Protein AF-A0AAN8FMN9-F1 (afdb_monomer)

InterPro domains:
  IPR004240 Nonaspanin (TM9SF) [PF02990] (1-86)
  IPR004240 Nonaspanin (TM9SF) [PTHR10766] (1-129)

Radius of gyration: 18.7 Å; Cα contacts (8 Å, |Δi|>4): 84; chains: 1; bounding box: 43×33×57 Å

pLDDT: mean 74.76, std 10.35, range [39.53, 88.81]

Solvent-accessible surface area (backbone atoms only — not comparable to full-atom values): 7012 Å² total; per-residue (Å²): 106,73,75,52,52,49,52,50,53,49,30,74,74,68,69,47,82,75,86,55,62,71,61,54,52,54,49,53,52,52,50,53,53,52,32,25,52,52,15,37,55,54,43,51,55,33,57,76,64,74,45,86,69,46,70,67,51,26,26,55,62,18,20,50,63,24,55,55,52,45,53,47,56,54,52,48,47,76,74,72,56,91,71,91,48,75,67,64,52,53,51,54,52,52,54,50,49,52,52,26,52,53,49,19,53,54,38,13,52,50,6,36,52,45,30,51,55,52,50,56,52,53,60,58,61,64,69,76,113

Organism: Trichostrongylus colubriformis (NCBI:txid6319)

Secondary structure (DSSP, 8-state):
-HHHHHHHHHHHHH----TTHHHHHHHHHHHHHHHHHHHHHHHHHHHHTT---HHHHHHHHHTHHHHHHHHHHHHHHHHH-----HHHHHHHHHHHHHHHHHHHHHHHHHHHHHHHHHHHHHHHHHTT-

Foldseek 3Di:
DVVVLVLVVCCVPVVPPPPPPVVVVVVVVVLLVVLQVQLQVVLVVCVVVVNPPSQVVLLVSQLVVLVVQLVVLVVCCVPPDPDDDPVVVVVSNVVSVVVSVVSSNVSSVSSNVSNVVVVVVVVVVVVPD

Structure (mmCIF, N/CA/C/O backbone):
data_AF-A0AAN8FMN9-F1
#
_entry.id   AF-A0AAN8FMN9-F1
#
loop_
_atom_site.group_PDB
_atom_site.id
_atom_site.type_symbol
_atom_site.label_atom_id
_atom_site.label_alt_id
_atom_site.label_comp_id
_atom_site.label_asym_id
_atom_site.label_entity_id
_atom_site.label_seq_id
_atom_site.pdbx_PDB_ins_code
_atom_site.Cartn_x
_atom_site.Cartn_y
_atom_site.Cartn_z
_atom_site.occupancy
_atom_site.B_iso_or_equiv
_atom_site.auth_seq_id
_atom_site.auth_comp_id
_atom_site.auth_asym_id
_atom_site.auth_atom_id
_atom_site.pdbx_PDB_model_num
ATOM 1 N N . MET A 1 1 ? 0.788 9.077 7.212 1.00 63.12 1 MET A N 1
ATOM 2 C CA . MET A 1 1 ? 0.301 7.730 7.587 1.00 63.12 1 MET A CA 1
ATOM 3 C C . MET A 1 1 ? -0.212 7.629 9.017 1.00 63.12 1 MET A C 1
ATOM 5 O O . MET A 1 1 ? -1.409 7.459 9.167 1.00 63.12 1 MET A O 1
ATOM 9 N N . PHE A 1 2 ? 0.617 7.727 10.068 1.00 64.94 2 PHE A N 1
ATOM 10 C CA . PHE A 1 2 ? 0.149 7.459 11.446 1.00 64.94 2 PHE A CA 1
ATOM 11 C C . PHE A 1 2 ? -0.946 8.430 11.932 1.00 64.94 2 PHE A C 1
ATOM 13 O O . PHE A 1 2 ? -1.991 7.991 12.397 1.00 64.94 2 PHE A O 1
ATOM 20 N N . ILE A 1 3 ? -0.743 9.742 11.756 1.00 66.88 3 ILE A N 1
ATOM 21 C CA . ILE A 1 3 ? -1.731 10.781 12.119 1.00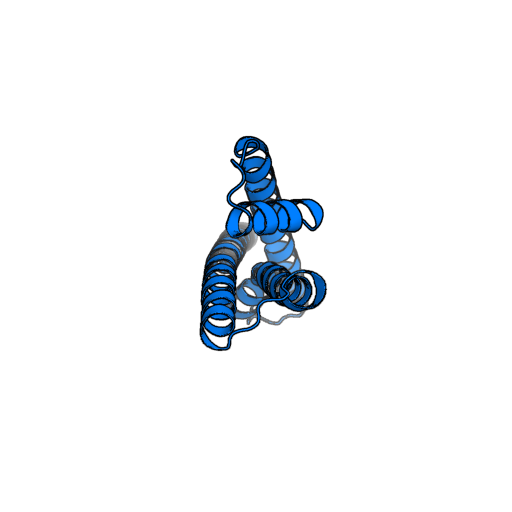 66.88 3 ILE A CA 1
ATOM 22 C C . ILE A 1 3 ? -3.025 10.634 11.306 1.00 66.88 3 ILE A C 1
ATOM 24 O O . ILE A 1 3 ? -4.116 10.890 11.793 1.00 66.88 3 ILE A O 1
ATOM 28 N N . GLU A 1 4 ? -2.921 10.184 10.064 1.00 69.75 4 GLU A N 1
ATOM 29 C CA . GLU A 1 4 ? -4.060 10.083 9.152 1.00 69.75 4 GLU A CA 1
ATOM 30 C C . GLU A 1 4 ? -4.903 8.857 9.429 1.00 69.75 4 GLU A C 1
ATOM 32 O O . GLU A 1 4 ? -6.120 8.955 9.453 1.00 69.75 4 GLU A O 1
ATOM 37 N N . LEU A 1 5 ? -4.256 7.723 9.709 1.00 69.81 5 LEU A N 1
ATOM 38 C CA . LEU A 1 5 ? -4.933 6.531 10.204 1.00 69.81 5 LEU A CA 1
ATOM 39 C C . LEU A 1 5 ? -5.653 6.823 11.522 1.00 69.81 5 LEU A C 1
ATOM 41 O O . LEU A 1 5 ? -6.778 6.368 11.692 1.00 69.81 5 LEU A O 1
ATOM 45 N N . PHE A 1 6 ? -5.057 7.631 12.406 1.00 69.44 6 PHE A N 1
ATOM 46 C CA . PHE A 1 6 ? -5.720 8.093 13.625 1.00 69.44 6 PHE A CA 1
ATOM 47 C C . PHE A 1 6 ? -7.001 8.881 13.315 1.00 69.44 6 PHE A C 1
ATOM 49 O O . PHE A 1 6 ? -8.063 8.522 13.814 1.00 69.44 6 PHE A O 1
ATOM 56 N N . PHE A 1 7 ? -6.938 9.884 12.431 1.00 66.06 7 PHE A N 1
ATOM 57 C CA . PHE A 1 7 ? -8.134 10.622 12.004 1.00 66.06 7 PHE A CA 1
ATOM 58 C C . PHE A 1 7 ? -9.170 9.716 11.312 1.00 66.06 7 PHE A C 1
ATOM 60 O O . PHE A 1 7 ? -10.366 9.900 11.538 1.00 66.06 7 PHE A O 1
ATOM 67 N N . ILE A 1 8 ? -8.729 8.728 10.513 1.00 71.19 8 ILE A N 1
ATOM 68 C CA . ILE A 1 8 ? -9.620 7.812 9.777 1.00 71.19 8 ILE A CA 1
ATOM 69 C C . ILE A 1 8 ? -10.411 6.961 10.755 1.00 71.19 8 ILE A C 1
ATOM 71 O O . ILE A 1 8 ? -11.636 6.880 10.660 1.00 71.19 8 ILE A O 1
ATOM 75 N N . PHE A 1 9 ? -9.714 6.362 11.717 1.00 69.62 9 PHE A N 1
ATOM 76 C CA . PHE A 1 9 ? -10.345 5.560 12.752 1.00 69.62 9 PHE A CA 1
ATOM 77 C C . PHE A 1 9 ? -11.236 6.416 13.659 1.00 69.62 9 PHE A C 1
ATOM 79 O O . PHE A 1 9 ? -12.384 6.040 13.880 1.00 69.62 9 PHE A O 1
ATOM 86 N N . SER A 1 10 ? -10.785 7.587 14.117 1.00 62.81 10 SER A N 1
ATOM 87 C CA . SER A 1 10 ? -11.625 8.469 14.936 1.00 62.81 10 SER A CA 1
ATOM 88 C C . SER A 1 10 ? -12.910 8.883 14.218 1.00 62.81 10 SER A C 1
ATOM 90 O O . SER A 1 10 ? -13.974 8.824 14.815 1.00 62.81 10 SER A O 1
ATOM 92 N N . ALA A 1 11 ? -12.885 9.219 12.929 1.00 66.31 11 ALA A N 1
ATOM 93 C CA . ALA A 1 11 ? -14.117 9.637 12.260 1.00 66.31 11 ALA A CA 1
ATOM 94 C C . ALA A 1 11 ? -15.061 8.480 11.885 1.00 66.31 11 ALA A C 1
ATOM 96 O O . ALA A 1 11 ? -16.274 8.668 11.917 1.00 66.31 11 ALA A O 1
ATOM 97 N N . ILE A 1 12 ? -14.535 7.296 11.537 1.00 68.56 12 ILE A N 1
ATOM 98 C CA . ILE A 1 12 ? -15.365 6.109 11.252 1.00 68.56 12 ILE A CA 1
ATOM 99 C C . ILE A 1 12 ? -16.109 5.655 12.513 1.00 68.56 12 ILE A C 1
ATOM 101 O O . ILE A 1 12 ? -17.268 5.260 12.427 1.00 68.56 12 ILE A O 1
ATOM 105 N N . TRP A 1 13 ? -15.452 5.711 13.676 1.00 65.44 13 TRP A N 1
ATOM 106 C CA . TRP A 1 13 ? -16.001 5.186 14.929 1.00 65.44 13 TRP A CA 1
ATOM 107 C C . TRP A 1 13 ? -16.731 6.236 15.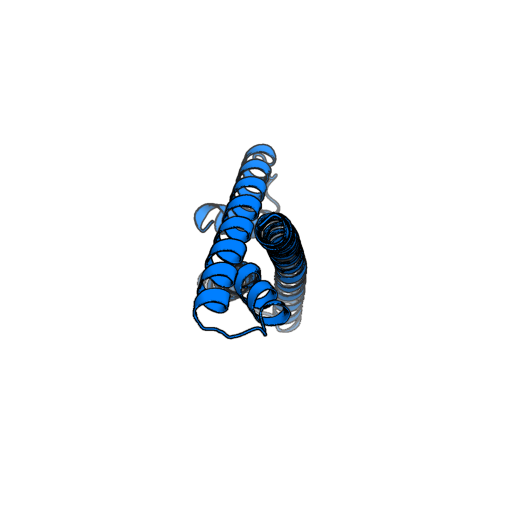775 1.00 65.44 13 TRP A C 1
ATOM 109 O O . TRP A 1 13 ? -17.702 5.902 16.444 1.00 65.44 13 TRP A O 1
ATOM 119 N N . GLU A 1 14 ? -16.314 7.502 15.729 1.00 58.00 14 GLU A N 1
ATOM 120 C CA . GLU A 1 14 ? -16.900 8.601 16.517 1.00 58.00 14 GLU A CA 1
ATOM 121 C C . GLU A 1 14 ? -17.906 9.442 15.704 1.00 58.00 14 GLU A C 1
ATOM 123 O O . GLU A 1 14 ? -18.496 10.390 16.221 1.00 58.00 14 GLU A O 1
ATOM 128 N N . ASN A 1 15 ? -18.120 9.089 14.425 1.00 53.62 15 ASN A N 1
ATOM 129 C CA . ASN A 1 15 ? -19.087 9.688 13.494 1.00 53.62 15 ASN A CA 1
ATOM 130 C C . ASN A 1 15 ? -18.991 11.230 13.385 1.00 53.62 15 ASN A C 1
ATOM 132 O O . ASN A 1 15 ? -19.963 11.911 13.050 1.00 53.62 15 ASN A O 1
ATOM 136 N N . GLN A 1 16 ? -17.815 11.791 13.683 1.00 52.59 16 GLN A N 1
ATOM 137 C CA . GLN A 1 16 ? -17.500 13.210 13.524 1.00 52.59 16 GLN A CA 1
ATOM 138 C C . GLN A 1 16 ? -17.296 13.519 12.033 1.00 52.59 16 GLN A C 1
ATOM 140 O O . GLN A 1 16 ? -16.587 12.794 11.332 1.00 52.59 16 GLN A O 1
ATOM 145 N N . PHE A 1 17 ? -17.915 14.596 11.535 1.00 47.53 17 PHE A N 1
ATOM 146 C CA . PHE A 1 17 ? -17.842 14.986 10.123 1.00 47.53 17 PHE A CA 1
ATOM 147 C C . PHE A 1 17 ? -16.389 15.116 9.652 1.00 47.53 17 PHE A C 1
ATOM 149 O O . PHE A 1 17 ? -15.627 15.959 10.128 1.00 47.53 17 PHE A O 1
ATOM 156 N N . TYR A 1 18 ? -16.020 14.296 8.668 1.00 55.91 18 TYR A N 1
ATOM 157 C CA . TYR A 1 18 ? -14.684 14.261 8.086 1.00 55.91 18 TYR A CA 1
ATOM 158 C C . TYR A 1 18 ? -14.422 15.515 7.232 1.00 55.91 18 TYR A C 1
ATOM 160 O O . TYR A 1 18 ? -14.572 15.509 6.013 1.00 55.91 18 TYR A O 1
ATOM 168 N N . TYR A 1 19 ? -14.026 16.620 7.864 1.00 54.91 19 TYR A N 1
ATOM 169 C CA . TYR A 1 19 ? -13.886 17.923 7.194 1.00 54.91 19 TYR A CA 1
ATOM 170 C C . TYR A 1 19 ? -12.667 18.032 6.249 1.00 54.91 19 TYR A C 1
ATOM 172 O O . TYR A 1 19 ? -12.518 19.013 5.527 1.00 54.91 19 TYR A O 1
ATOM 180 N N . LEU A 1 20 ? -11.788 17.022 6.216 1.00 63.97 20 LEU A N 1
ATOM 181 C CA . LEU A 1 20 ? -10.496 17.037 5.509 1.00 63.97 20 LEU A CA 1
ATOM 182 C C . LEU A 1 20 ? -10.400 16.021 4.353 1.00 63.97 20 LEU A C 1
ATOM 184 O O . LEU A 1 20 ? -9.346 15.431 4.117 1.00 63.97 20 LEU A O 1
ATOM 188 N N . PHE A 1 21 ? -11.478 15.840 3.584 1.00 67.12 21 PHE A N 1
ATOM 189 C CA . PHE A 1 21 ? -11.493 14.950 2.409 1.00 67.12 21 PHE A CA 1
ATOM 190 C C . PHE A 1 21 ? -10.360 15.248 1.399 1.00 67.12 21 PHE A C 1
ATOM 192 O O . PHE A 1 21 ? -9.744 14.330 0.860 1.00 67.12 21 PHE A O 1
ATOM 199 N N . GLY A 1 22 ? -10.020 16.528 1.190 1.00 74.25 22 GLY A N 1
ATOM 200 C CA . GLY A 1 22 ? -8.954 16.933 0.262 1.00 74.25 22 GLY A CA 1
ATOM 201 C C . GLY A 1 22 ? -7.542 16.510 0.689 1.00 74.25 22 GLY A C 1
ATOM 202 O O . GLY A 1 22 ? -6.729 16.137 -0.153 1.00 74.25 22 GLY A O 1
ATOM 203 N N . PHE A 1 23 ? -7.250 16.509 1.992 1.00 75.94 23 PHE A N 1
ATOM 204 C CA . PHE A 1 23 ? -5.942 16.097 2.512 1.00 75.94 23 PHE A CA 1
ATOM 205 C C . PHE A 1 23 ? -5.717 14.588 2.339 1.00 75.94 23 PHE A C 1
ATOM 207 O O . PHE A 1 23 ? -4.648 14.156 1.911 1.00 75.94 23 PHE A O 1
ATOM 214 N N . LEU A 1 24 ? -6.769 13.800 2.570 1.00 76.56 24 LEU A N 1
ATOM 215 C CA . LEU A 1 24 ? -6.747 12.347 2.421 1.00 76.56 24 LEU A CA 1
ATOM 216 C C . LEU A 1 24 ? -6.455 11.926 0.971 1.00 76.56 24 LEU A C 1
ATOM 218 O O . LEU A 1 24 ? -5.689 10.993 0.734 1.00 76.56 24 LEU A O 1
ATOM 222 N N . PHE A 1 25 ? -6.985 12.666 -0.007 1.00 79.38 25 PHE A N 1
ATOM 223 C CA . PHE A 1 25 ? -6.712 12.416 -1.423 1.00 79.38 25 PHE A CA 1
ATOM 224 C C . PHE A 1 25 ? -5.232 12.615 -1.791 1.00 79.38 25 PHE A C 1
ATOM 226 O O . PHE A 1 25 ? -4.655 11.795 -2.509 1.00 79.38 25 PHE A O 1
ATOM 233 N N . ILE A 1 26 ? -4.595 13.670 -1.269 1.00 83.94 26 ILE A N 1
ATOM 234 C CA . ILE A 1 26 ? -3.167 13.940 -1.505 1.00 83.94 26 ILE A CA 1
ATOM 235 C C . ILE A 1 26 ? -2.315 12.793 -0.963 1.00 83.94 26 ILE A C 1
ATOM 237 O O . ILE A 1 26 ? -1.391 12.330 -1.633 1.00 83.94 26 ILE A O 1
ATOM 241 N N . VAL A 1 27 ? -2.642 12.285 0.222 1.00 83.56 27 VAL A N 1
ATOM 242 C CA . VAL A 1 27 ? -1.884 11.178 0.802 1.00 83.56 27 VAL A CA 1
ATOM 243 C C . VAL A 1 27 ? -2.131 9.870 0.075 1.00 83.56 27 VAL A C 1
ATOM 245 O O . VAL A 1 27 ? -1.168 9.141 -0.165 1.00 83.56 27 VAL A O 1
ATOM 248 N N . CYS A 1 28 ? -3.356 9.590 -0.372 1.00 81.38 28 CYS A N 1
ATOM 249 C CA . CYS A 1 28 ? -3.596 8.466 -1.273 1.00 81.38 28 CYS A CA 1
ATOM 250 C C . CYS A 1 28 ? -2.701 8.545 -2.521 1.00 81.38 28 CYS A C 1
ATOM 252 O O . CYS A 1 28 ? -2.095 7.541 -2.890 1.00 81.38 28 CYS A O 1
ATOM 254 N N . MET A 1 29 ? -2.539 9.726 -3.128 1.00 85.38 29 MET A N 1
ATOM 255 C CA . MET A 1 29 ? -1.634 9.905 -4.272 1.00 85.38 29 MET A CA 1
ATOM 256 C C . MET A 1 29 ? -0.166 9.646 -3.915 1.00 85.38 29 MET A C 1
ATOM 258 O O . MET A 1 29 ? 0.510 8.898 -4.623 1.00 85.38 29 MET A O 1
ATOM 262 N N . ILE A 1 30 ? 0.331 10.204 -2.808 1.00 88.81 30 ILE A N 1
ATOM 263 C CA . ILE A 1 30 ? 1.719 9.987 -2.366 1.00 88.81 30 ILE A CA 1
ATOM 264 C C . ILE A 1 30 ? 1.965 8.500 -2.075 1.00 88.81 30 ILE A C 1
ATOM 266 O O . ILE A 1 30 ? 2.990 7.960 -2.485 1.00 88.81 30 ILE A O 1
ATOM 270 N N . LEU A 1 31 ? 1.011 7.809 -1.444 1.00 85.25 31 LEU A N 1
ATOM 271 C CA . LEU A 1 31 ? 1.099 6.370 -1.188 1.00 85.25 31 LEU A CA 1
ATOM 272 C C . LEU A 1 31 ? 1.191 5.558 -2.475 1.00 85.25 31 LEU A C 1
ATOM 274 O O . LEU A 1 31 ? 2.017 4.649 -2.566 1.00 85.25 31 LEU A O 1
ATOM 278 N N . VAL A 1 32 ? 0.382 5.889 -3.481 1.00 85.44 32 VAL A N 1
ATOM 279 C CA . VAL A 1 32 ? 0.434 5.229 -4.789 1.00 85.44 32 VAL A CA 1
ATOM 280 C C . VAL A 1 32 ? 1.801 5.427 -5.449 1.00 85.44 32 VAL A C 1
ATOM 282 O O . VAL A 1 32 ? 2.393 4.464 -5.935 1.00 85.44 32 VAL A O 1
ATOM 285 N N . ILE A 1 33 ? 2.347 6.644 -5.410 1.00 87.88 33 ILE A N 1
ATOM 286 C CA . ILE A 1 33 ? 3.662 6.945 -5.991 1.00 87.88 33 ILE A CA 1
ATOM 287 C C . ILE A 1 33 ? 4.774 6.195 -5.245 1.00 87.88 33 ILE A C 1
ATOM 289 O O . ILE A 1 33 ? 5.594 5.526 -5.874 1.00 87.88 33 ILE A O 1
ATOM 293 N N . SER A 1 34 ? 4.795 6.250 -3.911 1.00 88.00 34 SER A N 1
ATOM 294 C CA . SER A 1 34 ? 5.823 5.578 -3.109 1.00 88.00 34 SER A CA 1
ATOM 295 C C . SER A 1 34 ? 5.770 4.056 -3.250 1.00 88.00 34 SER A C 1
ATOM 297 O O . SER A 1 34 ? 6.811 3.422 -3.408 1.00 88.00 34 SER A O 1
ATOM 299 N N . THR A 1 35 ? 4.576 3.453 -3.243 1.00 85.56 35 THR A N 1
ATOM 300 C CA . THR A 1 35 ? 4.423 1.997 -3.429 1.00 85.56 35 THR A CA 1
ATOM 301 C C . THR A 1 35 ? 4.846 1.552 -4.828 1.00 85.56 35 THR A C 1
ATOM 303 O O . THR A 1 35 ? 5.530 0.533 -4.955 1.00 85.56 35 THR A O 1
ATOM 306 N N . ALA A 1 36 ? 4.530 2.333 -5.866 1.00 85.88 36 ALA A N 1
ATOM 307 C CA . ALA A 1 36 ? 5.018 2.093 -7.222 1.00 85.88 36 ALA A CA 1
ATOM 308 C C . ALA A 1 36 ? 6.553 2.157 -7.290 1.00 85.88 36 ALA A C 1
ATOM 310 O O . ALA A 1 36 ? 7.191 1.243 -7.812 1.00 85.88 36 ALA A O 1
ATOM 311 N N . GLN A 1 37 ? 7.162 3.186 -6.697 1.00 86.00 37 GLN A N 1
ATOM 312 C CA . GLN A 1 37 ? 8.612 3.374 -6.705 1.00 86.00 37 GLN A CA 1
ATOM 313 C C . GLN A 1 37 ? 9.352 2.238 -5.978 1.00 86.00 37 GLN A C 1
ATOM 315 O O . GLN A 1 37 ? 10.314 1.689 -6.516 1.00 86.00 37 GLN A O 1
ATOM 320 N N . ILE A 1 38 ? 8.877 1.831 -4.794 1.00 85.81 38 ILE A N 1
ATOM 321 C CA . ILE A 1 38 ? 9.449 0.703 -4.036 1.00 85.81 38 ILE A CA 1
ATOM 322 C C . ILE A 1 38 ? 9.347 -0.598 -4.845 1.00 85.81 38 ILE A C 1
ATOM 324 O O . ILE A 1 38 ? 10.310 -1.361 -4.900 1.00 85.81 38 ILE A O 1
ATOM 328 N N . SER A 1 39 ? 8.210 -0.835 -5.509 1.00 85.38 39 SER A N 1
ATOM 329 C CA . SER A 1 39 ? 7.991 -2.025 -6.340 1.00 85.38 39 SER A CA 1
ATOM 330 C C . SER A 1 39 ? 8.983 -2.111 -7.509 1.00 85.38 39 SER A C 1
ATOM 332 O O . SER A 1 39 ? 9.570 -3.170 -7.752 1.00 85.38 39 SER A O 1
ATOM 334 N N . VAL A 1 40 ? 9.237 -0.987 -8.189 1.00 83.81 40 VAL A N 1
ATOM 335 C CA . VAL A 1 40 ? 10.204 -0.902 -9.296 1.00 83.81 40 VAL A CA 1
ATOM 336 C C . VAL A 1 40 ? 11.628 -1.169 -8.808 1.00 83.81 40 VAL A C 1
ATOM 338 O O . VAL A 1 40 ? 12.331 -1.995 -9.391 1.00 83.81 40 VAL A O 1
ATOM 341 N N . VAL A 1 41 ? 12.043 -0.528 -7.71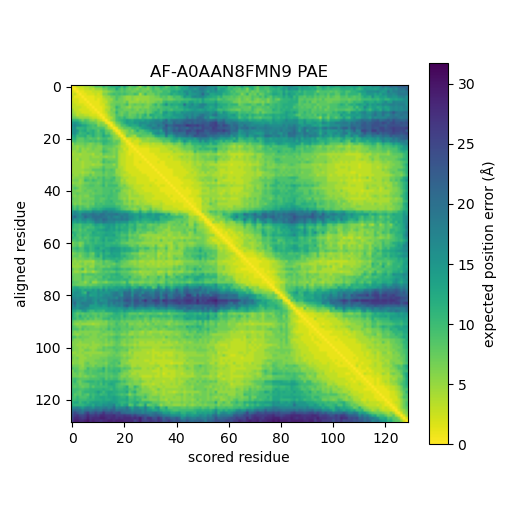0 1.00 85.81 41 VAL A N 1
ATOM 342 C CA . VAL A 1 41 ? 13.386 -0.707 -7.132 1.00 85.81 41 VAL A CA 1
ATOM 343 C C . VAL A 1 41 ? 13.599 -2.150 -6.670 1.00 85.81 41 VAL A C 1
ATOM 345 O O . VAL A 1 41 ? 14.625 -2.752 -6.982 1.00 85.81 41 VAL A O 1
ATOM 348 N N . ALA A 1 42 ? 12.617 -2.744 -5.986 1.00 83.25 42 ALA A N 1
ATOM 349 C CA . ALA A 1 42 ? 12.685 -4.139 -5.558 1.00 83.25 42 ALA A CA 1
ATOM 350 C C . ALA A 1 42 ? 12.810 -5.096 -6.754 1.00 83.25 42 ALA A C 1
ATOM 352 O O . ALA A 1 42 ? 13.612 -6.028 -6.724 1.00 83.25 42 ALA A O 1
ATOM 353 N N . THR A 1 43 ? 12.060 -4.837 -7.827 1.00 81.69 43 THR A N 1
ATOM 354 C CA . THR A 1 43 ? 12.123 -5.633 -9.058 1.00 81.69 43 THR A CA 1
ATOM 355 C C . THR A 1 43 ? 13.497 -5.519 -9.721 1.00 81.69 43 THR A C 1
ATOM 357 O O . THR A 1 43 ? 14.062 -6.534 -10.115 1.00 81.69 43 THR A O 1
ATOM 360 N N . TYR A 1 44 ? 14.083 -4.318 -9.771 1.00 81.69 44 TYR A N 1
ATOM 361 C CA . TYR A 1 44 ? 15.431 -4.100 -10.300 1.00 81.69 44 TYR A CA 1
ATOM 362 C C . TYR A 1 44 ? 16.495 -4.913 -9.544 1.00 81.69 44 TYR A C 1
ATOM 364 O O . TYR A 1 44 ? 17.258 -5.652 -10.164 1.00 81.69 44 TYR A O 1
ATOM 372 N N . PHE A 1 45 ? 16.495 -4.865 -8.207 1.00 79.62 45 PHE A N 1
ATOM 373 C CA . PHE A 1 45 ? 17.420 -5.670 -7.399 1.00 79.62 45 PHE A CA 1
ATOM 374 C C . PHE A 1 45 ? 17.225 -7.178 -7.596 1.00 79.62 45 PHE A C 1
ATOM 376 O O . PHE A 1 45 ? 18.202 -7.923 -7.617 1.00 79.62 45 PHE A O 1
ATOM 383 N N . MET A 1 46 ? 15.983 -7.641 -7.773 1.00 76.25 46 MET A N 1
ATOM 384 C CA . MET A 1 46 ? 15.708 -9.055 -8.055 1.00 76.25 46 MET A CA 1
ATOM 385 C C . MET A 1 46 ? 16.231 -9.496 -9.423 1.00 76.25 46 MET A C 1
ATOM 387 O O . MET A 1 46 ? 16.709 -10.624 -9.544 1.00 76.25 46 MET A O 1
ATOM 391 N N . LEU A 1 47 ? 16.189 -8.614 -10.428 1.00 78.38 47 LEU A N 1
ATOM 392 C CA . LEU A 1 47 ? 16.804 -8.869 -11.730 1.00 78.38 47 LEU A CA 1
ATOM 393 C C . LEU A 1 47 ? 18.332 -8.956 -11.624 1.00 78.38 47 LEU A C 1
ATOM 395 O O . LEU A 1 47 ? 18.917 -9.860 -12.212 1.00 78.38 47 LEU A O 1
ATOM 399 N N . CYS A 1 48 ? 18.974 -8.081 -10.841 1.00 78.62 48 CYS A N 1
ATOM 400 C CA . CYS A 1 48 ? 20.416 -8.168 -10.574 1.00 78.62 48 CYS A CA 1
ATOM 401 C C . CYS A 1 48 ? 20.808 -9.444 -9.811 1.00 78.62 48 CYS A C 1
ATOM 403 O O . CYS A 1 48 ? 21.917 -9.935 -9.976 1.00 78.62 48 CYS A O 1
ATOM 405 N N . ALA A 1 49 ? 19.904 -9.986 -8.993 1.00 78.00 49 ALA A N 1
ATOM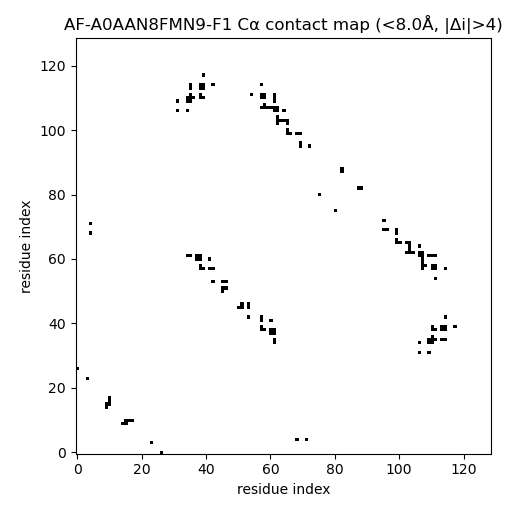 406 C CA . ALA A 1 49 ? 20.091 -11.242 -8.267 1.00 78.00 49 ALA A CA 1
ATOM 407 C C . ALA A 1 49 ? 19.738 -12.496 -9.100 1.00 78.00 49 ALA A C 1
ATOM 409 O O . ALA A 1 49 ? 19.568 -13.574 -8.528 1.00 78.00 49 ALA A O 1
ATOM 410 N N . GLU A 1 50 ? 19.567 -12.350 -10.421 1.00 78.38 50 GLU A N 1
ATOM 411 C CA . GLU A 1 50 ? 19.270 -13.429 -11.379 1.00 78.38 50 GLU A CA 1
ATOM 412 C C . GLU A 1 50 ? 17.980 -14.219 -11.066 1.00 78.38 50 GLU A C 1
ATOM 414 O O . GLU A 1 50 ? 17.757 -15.336 -11.536 1.00 78.38 50 GLU A O 1
ATOM 419 N N . ASN A 1 51 ? 17.084 -13.645 -10.254 1.00 73.62 51 ASN A N 1
ATOM 420 C CA . ASN A 1 51 ? 15.909 -14.340 -9.744 1.00 73.62 51 ASN A CA 1
ATOM 421 C C . ASN A 1 51 ? 14.642 -13.860 -10.462 1.00 73.62 51 ASN A C 1
ATOM 423 O O . ASN A 1 51 ? 13.991 -12.890 -10.080 1.00 73.62 51 ASN A O 1
ATOM 427 N N . TYR A 1 52 ? 14.241 -14.594 -11.499 1.00 66.50 52 TYR A N 1
ATOM 428 C CA . TYR A 1 52 ? 13.142 -14.223 -12.403 1.00 66.50 52 TYR A CA 1
ATOM 429 C C . TYR A 1 52 ? 11.719 -14.412 -11.836 1.00 66.50 52 TYR A C 1
ATOM 431 O O . TYR A 1 52 ? 10.740 -14.302 -12.571 1.00 66.50 52 TYR A O 1
ATOM 439 N N . ARG A 1 53 ? 11.545 -14.670 -10.530 1.00 72.56 53 ARG A N 1
ATOM 440 C CA . ARG A 1 53 ? 10.216 -14.798 -9.885 1.00 72.56 53 ARG A CA 1
ATOM 441 C C . ARG A 1 53 ? 9.659 -13.443 -9.415 1.00 72.56 53 ARG A C 1
ATOM 443 O O . ARG A 1 53 ? 9.180 -13.309 -8.290 1.00 72.56 53 ARG A O 1
ATOM 450 N N . TRP A 1 54 ? 9.720 -12.433 -10.279 1.00 69.81 54 TRP A N 1
ATOM 451 C CA . TRP A 1 54 ? 9.390 -11.040 -9.949 1.00 69.81 54 TRP A CA 1
ATOM 452 C C . TRP A 1 54 ? 7.893 -10.794 -9.689 1.00 69.81 54 TRP A C 1
ATOM 454 O O . TRP A 1 54 ? 7.551 -9.974 -8.840 1.00 69.81 54 TRP A O 1
ATOM 464 N N . TRP A 1 55 ? 7.001 -11.538 -10.355 1.00 66.88 55 TRP A N 1
ATOM 465 C CA . TRP A 1 55 ? 5.544 -11.322 -10.315 1.00 66.88 55 TRP A CA 1
ATOM 466 C C . TRP A 1 55 ? 4.945 -11.366 -8.901 1.00 66.88 55 TRP A C 1
ATOM 468 O O . TRP A 1 55 ? 4.347 -10.397 -8.438 1.00 66.88 55 TRP A O 1
ATOM 478 N N . TRP A 1 56 ? 5.140 -12.477 -8.187 1.00 69.31 56 TRP A N 1
ATOM 479 C CA . TRP A 1 56 ? 4.548 -12.679 -6.859 1.00 69.31 56 TRP A CA 1
ATOM 480 C C . TRP A 1 56 ? 5.207 -11.817 -5.784 1.00 69.31 56 TRP A C 1
ATOM 482 O O . TRP A 1 56 ? 4.549 -11.347 -4.859 1.00 69.31 56 TRP A O 1
ATOM 492 N N . LYS A 1 57 ? 6.516 -11.583 -5.905 1.00 70.50 57 LYS A N 1
ATOM 493 C CA . LYS A 1 57 ? 7.270 -10.796 -4.928 1.00 70.50 57 LYS A CA 1
ATOM 494 C C . LYS A 1 57 ? 6.977 -9.301 -5.035 1.00 70.50 57 LYS A C 1
ATOM 496 O O . LYS A 1 57 ? 6.819 -8.667 -3.998 1.00 70.50 57 LYS A O 1
ATOM 501 N N . SER A 1 58 ? 6.848 -8.763 -6.249 1.00 73.81 58 SER A N 1
ATOM 502 C CA . SER A 1 58 ? 6.466 -7.364 -6.480 1.00 73.81 58 SER A CA 1
ATOM 503 C C . SER A 1 58 ? 5.068 -7.067 -5.923 1.00 73.81 58 SER A C 1
ATOM 505 O O . SER A 1 58 ? 4.896 -6.061 -5.238 1.00 73.81 58 SER A O 1
ATOM 507 N N . PHE A 1 59 ? 4.115 -7.990 -6.102 1.00 75.62 59 PHE A N 1
ATOM 508 C CA . PHE A 1 59 ? 2.765 -7.880 -5.537 1.00 75.62 59 PHE A CA 1
ATOM 509 C C . PHE A 1 59 ? 2.749 -7.895 -3.996 1.00 75.62 59 PHE A C 1
ATOM 511 O O . PHE A 1 59 ? 2.039 -7.115 -3.365 1.00 75.62 59 PHE A O 1
ATOM 518 N N . ILE A 1 60 ? 3.548 -8.769 -3.371 1.00 75.25 60 ILE A N 1
ATOM 519 C CA . ILE A 1 60 ? 3.626 -8.865 -1.903 1.00 75.25 60 ILE A CA 1
ATOM 520 C C . ILE A 1 60 ? 4.355 -7.654 -1.300 1.00 75.25 60 ILE A C 1
ATOM 522 O O . ILE A 1 60 ? 3.943 -7.151 -0.258 1.00 75.25 60 ILE A O 1
ATOM 526 N N . VAL A 1 61 ? 5.415 -7.163 -1.950 1.00 78.69 61 VAL A N 1
ATOM 527 C CA . VAL A 1 61 ? 6.191 -6.003 -1.479 1.00 78.69 61 VAL A CA 1
ATOM 528 C C . VAL A 1 61 ? 5.358 -4.722 -1.488 1.00 78.69 61 VAL A C 1
ATOM 530 O O . VAL A 1 61 ? 5.396 -3.979 -0.508 1.00 78.69 61 VAL A O 1
ATOM 533 N N . SER A 1 62 ? 4.573 -4.460 -2.539 1.00 78.81 62 SER A N 1
ATOM 534 C CA . SER A 1 62 ? 3.739 -3.249 -2.588 1.00 78.81 62 SER A CA 1
ATOM 535 C C . SER A 1 62 ? 2.531 -3.313 -1.641 1.00 78.81 62 SER A C 1
ATOM 537 O O . SER A 1 62 ? 2.108 -2.280 -1.119 1.00 78.81 62 SER A O 1
ATOM 539 N N . GLY A 1 63 ? 2.030 -4.519 -1.343 1.00 76.62 63 GLY A N 1
ATOM 540 C CA . GLY A 1 63 ? 0.951 -4.760 -0.378 1.00 76.62 63 GLY A CA 1
ATOM 541 C C . GLY A 1 63 ? 1.344 -4.618 1.101 1.00 76.62 63 GLY A C 1
ATOM 542 O O . GLY A 1 63 ? 0.468 -4.604 1.964 1.00 76.62 63 GLY A O 1
ATOM 543 N N . GLY A 1 64 ? 2.635 -4.461 1.428 1.00 76.69 64 GLY A N 1
ATOM 544 C CA . GLY A 1 64 ? 3.115 -4.373 2.817 1.00 76.69 64 GLY A CA 1
ATOM 545 C C . GLY A 1 64 ? 2.517 -3.215 3.632 1.00 76.69 64 GLY A C 1
ATOM 546 O O . GLY A 1 64 ? 2.424 -3.294 4.856 1.00 76.69 64 GLY A O 1
ATOM 547 N N . SER A 1 65 ? 2.032 -2.165 2.965 1.00 77.25 65 SER A N 1
ATOM 548 C CA . SER A 1 65 ? 1.335 -1.048 3.618 1.00 77.25 65 SER A CA 1
ATOM 549 C C . SER A 1 65 ? 0.008 -1.463 4.276 1.00 77.25 65 SER A C 1
ATOM 551 O O . SER A 1 65 ? -0.351 -0.911 5.315 1.00 77.25 65 SER A O 1
ATOM 553 N N . ALA A 1 66 ? -0.684 -2.481 3.753 1.00 76.19 66 ALA A N 1
ATOM 554 C CA . ALA A 1 66 ? -1.921 -3.002 4.338 1.00 76.19 66 ALA A CA 1
ATOM 555 C C . ALA A 1 66 ? -1.692 -3.723 5.676 1.00 76.19 66 ALA A C 1
ATOM 557 O O . ALA A 1 66 ? -2.541 -3.665 6.566 1.00 76.19 66 ALA A O 1
ATOM 558 N N . VAL A 1 67 ? -0.518 -4.338 5.860 1.00 77.31 67 VAL A N 1
ATOM 559 C CA . VAL A 1 67 ? -0.122 -4.951 7.140 1.00 77.31 67 VAL A CA 1
ATOM 560 C C . VAL A 1 67 ? -0.009 -3.884 8.231 1.00 77.31 67 VAL A C 1
ATOM 562 O O . VAL A 1 67 ? -0.445 -4.109 9.358 1.00 77.31 67 VAL A O 1
ATOM 565 N N . TYR A 1 68 ? 0.493 -2.693 7.886 1.00 78.50 68 TYR A N 1
ATOM 566 C CA . TYR A 1 68 ? 0.543 -1.546 8.796 1.00 78.50 68 TYR A CA 1
ATOM 567 C C . TYR A 1 68 ? -0.854 -1.080 9.226 1.00 78.50 68 TYR A C 1
ATOM 569 O O . TYR A 1 68 ? -1.071 -0.807 10.406 1.00 78.50 68 TYR A O 1
ATOM 577 N N . VAL A 1 69 ? -1.812 -1.028 8.294 1.00 78.38 69 VAL A N 1
ATOM 578 C CA . VAL A 1 69 ? -3.215 -0.682 8.592 1.00 78.38 69 VAL A CA 1
ATOM 579 C C . VAL A 1 69 ? -3.847 -1.728 9.517 1.00 78.38 69 VAL A C 1
ATOM 581 O O . VAL A 1 69 ? -4.503 -1.373 10.497 1.00 78.38 69 VAL A O 1
ATOM 584 N N . MET A 1 70 ? -3.593 -3.014 9.262 1.00 79.12 70 MET A N 1
ATOM 585 C CA . MET A 1 70 ? -4.106 -4.106 10.091 1.00 79.12 70 MET A CA 1
ATOM 586 C C . MET A 1 70 ? -3.521 -4.075 11.511 1.00 79.12 70 MET A C 1
ATOM 588 O O . MET A 1 70 ? -4.273 -4.147 12.481 1.00 79.12 70 MET A O 1
ATOM 592 N N . ALA A 1 71 ? -2.208 -3.877 11.656 1.00 79.81 71 ALA A N 1
ATOM 593 C CA . ALA A 1 71 ? -1.559 -3.734 12.961 1.00 79.81 71 ALA A CA 1
ATOM 594 C C . ALA A 1 71 ? -2.094 -2.523 13.748 1.00 79.81 71 ALA A C 1
ATOM 596 O O . ALA A 1 71 ? -2.324 -2.619 14.95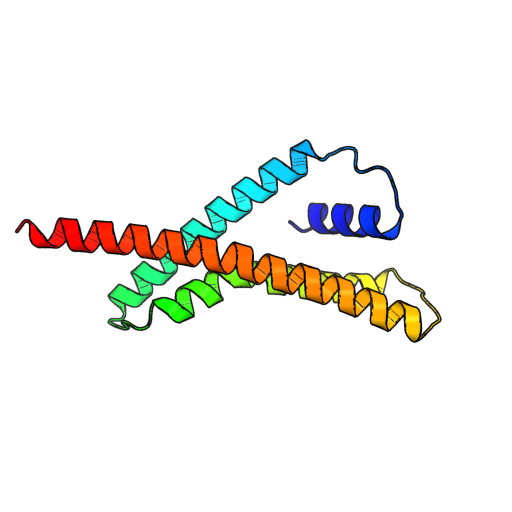4 1.00 79.81 71 ALA A O 1
ATOM 597 N N . TYR A 1 72 ? -2.355 -1.403 13.064 1.00 75.88 72 TYR A N 1
ATOM 598 C CA . TYR A 1 72 ? -2.932 -0.213 13.690 1.00 75.88 72 TYR A CA 1
ATOM 599 C C . TYR A 1 72 ? -4.360 -0.458 14.196 1.00 75.88 72 TYR A C 1
ATOM 601 O O . TYR A 1 72 ? -4.689 -0.053 15.308 1.00 75.88 72 TYR A O 1
ATOM 609 N N . SER A 1 73 ? -5.184 -1.187 13.434 1.00 72.62 73 SER A N 1
ATOM 610 C CA . SER A 1 73 ? -6.556 -1.526 13.842 1.00 72.62 73 SER A CA 1
ATOM 611 C C . SER A 1 73 ? -6.612 -2.345 15.143 1.00 72.62 73 SER A C 1
ATOM 613 O O . SER A 1 73 ? -7.493 -2.118 15.975 1.00 72.62 73 SER A O 1
ATOM 615 N N . ILE A 1 74 ? -5.631 -3.238 1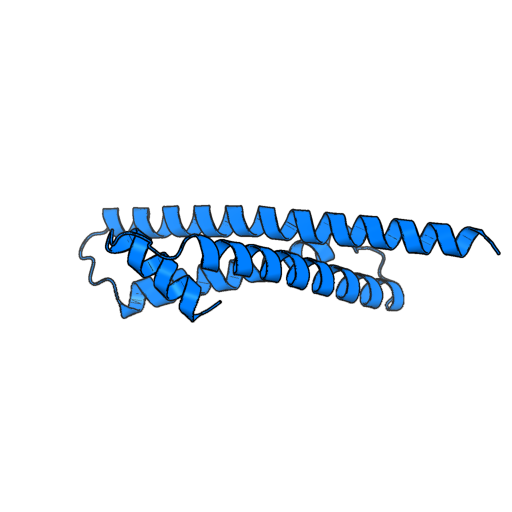5.346 1.00 76.81 74 ILE A N 1
ATOM 616 C CA . ILE A 1 74 ? -5.462 -4.056 16.557 1.00 76.81 74 ILE A CA 1
ATOM 617 C C . ILE A 1 74 ? -4.988 -3.194 17.732 1.00 76.81 74 ILE A C 1
ATOM 619 O O . ILE A 1 74 ? -5.491 -3.337 18.847 1.00 76.81 74 ILE A O 1
ATOM 623 N N . PHE A 1 75 ? -4.034 -2.287 17.503 1.00 76.50 75 PHE A N 1
ATOM 624 C CA . PHE A 1 75 ? -3.559 -1.373 18.542 1.00 76.50 75 PHE A CA 1
ATOM 625 C C . PHE A 1 75 ? -4.676 -0.433 19.021 1.00 76.50 75 PHE A C 1
ATOM 627 O O . PHE A 1 75 ? -4.841 -0.249 20.226 1.00 76.50 75 PHE A O 1
ATOM 634 N N . TYR A 1 76 ? -5.482 0.097 18.093 1.00 67.75 76 TYR A N 1
ATOM 635 C CA . TYR A 1 76 ? -6.616 0.975 18.393 1.00 67.75 76 TYR A CA 1
ATOM 636 C C . TYR A 1 76 ? -7.698 0.258 19.214 1.00 67.75 76 TYR A C 1
ATOM 638 O O . TYR A 1 76 ? -8.168 0.803 20.210 1.00 67.75 76 TYR A O 1
ATOM 646 N N . TYR A 1 77 ? -8.010 -0.997 18.870 1.00 67.31 77 TYR A N 1
ATOM 647 C CA . TYR A 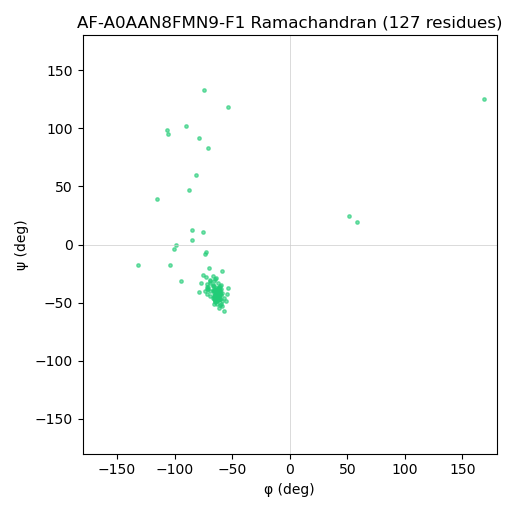1 77 ? -8.925 -1.834 19.651 1.00 67.31 77 TYR A CA 1
ATOM 648 C C . TYR A 1 77 ? -8.459 -2.001 21.108 1.00 67.31 77 TYR A C 1
ATOM 650 O O . TYR A 1 77 ? -9.240 -1.797 22.027 1.00 67.31 77 TYR A O 1
ATOM 658 N N . ASN A 1 78 ? -7.171 -2.285 21.329 1.00 63.91 78 ASN A N 1
ATOM 659 C CA . ASN A 1 78 ? -6.636 -2.526 22.675 1.00 63.91 78 ASN A CA 1
ATOM 660 C C . ASN A 1 78 ? -6.459 -1.262 23.536 1.00 63.91 78 ASN A C 1
ATOM 662 O O . ASN A 1 78 ? -6.429 -1.369 24.757 1.00 63.91 78 ASN A O 1
ATOM 666 N N . THR A 1 79 ? -6.276 -0.080 22.937 1.00 60.25 79 THR A N 1
ATOM 667 C CA . THR A 1 79 ? -5.965 1.153 23.693 1.00 60.25 79 THR A CA 1
ATOM 668 C C . THR A 1 79 ? -7.134 2.120 23.843 1.00 60.25 79 THR A C 1
ATOM 670 O O . THR A 1 79 ? -7.050 3.021 24.679 1.00 60.25 79 THR A O 1
ATOM 673 N N . LYS A 1 80 ? -8.192 1.993 23.032 1.00 54.00 80 LYS A N 1
ATOM 674 C CA . LYS A 1 80 ? -9.266 2.997 22.962 1.00 54.00 80 LYS A CA 1
ATOM 675 C C . LYS A 1 80 ? -10.690 2.450 23.039 1.00 54.00 80 LYS A C 1
ATOM 677 O O . LYS A 1 80 ? -11.585 3.246 23.303 1.00 54.00 80 LYS A O 1
ATOM 682 N N . LEU A 1 81 ? -10.922 1.156 22.817 1.00 51.41 81 LEU A N 1
ATOM 683 C CA . LEU A 1 81 ? -12.272 0.591 22.810 1.00 51.41 81 LEU A CA 1
ATOM 684 C C . LEU A 1 81 ? -12.542 -0.241 24.066 1.00 51.41 81 LEU A C 1
ATOM 686 O O . LEU A 1 81 ? -12.221 -1.423 24.123 1.00 51.41 81 LEU A O 1
ATOM 690 N N . ASP A 1 82 ? -13.214 0.377 25.033 1.00 49.16 82 ASP A N 1
ATOM 691 C CA . ASP A 1 82 ? -13.880 -0.302 26.152 1.00 49.16 82 ASP A CA 1
ATOM 692 C C . ASP A 1 82 ? -15.252 -0.834 25.675 1.00 49.16 82 ASP A C 1
ATOM 694 O O . ASP A 1 82 ? -16.318 -0.386 26.095 1.00 49.16 82 ASP A O 1
ATOM 698 N N . ILE A 1 83 ? -15.247 -1.718 24.666 1.00 54.78 83 ILE A N 1
ATOM 699 C CA . ILE A 1 83 ? -16.473 -2.380 24.196 1.00 54.78 83 ILE A CA 1
ATOM 700 C C . ILE A 1 83 ? -16.655 -3.674 24.990 1.00 54.78 83 ILE A C 1
ATOM 702 O O . ILE A 1 83 ? -16.055 -4.705 24.682 1.00 54.78 83 ILE A O 1
ATOM 706 N N . GLU A 1 84 ? -17.555 -3.646 25.968 1.00 55.84 84 GLU A N 1
ATOM 707 C CA . GLU A 1 84 ? -18.068 -4.851 26.617 1.00 55.84 84 GLU A CA 1
ATOM 708 C C . GLU A 1 84 ? -19.143 -5.509 25.729 1.00 55.84 84 GLU A C 1
ATOM 710 O O . GLU A 1 84 ? -20.326 -5.175 25.775 1.00 55.84 84 GLU A O 1
ATOM 715 N N . GLY A 1 85 ? -18.733 -6.447 24.867 1.00 64.00 85 GLY A N 1
ATOM 716 C CA . GLY A 1 85 ? -19.664 -7.275 24.094 1.00 64.00 85 GLY A CA 1
ATOM 717 C C . GLY A 1 85 ? -19.008 -8.087 22.974 1.00 64.00 85 GLY A C 1
ATOM 718 O O . GLY A 1 85 ? -18.385 -7.535 22.075 1.00 64.00 85 GLY A O 1
ATOM 719 N N . PHE A 1 86 ? -19.215 -9.409 22.964 1.00 68.44 86 PHE A N 1
ATOM 720 C CA . PHE A 1 86 ? -18.619 -10.319 21.968 1.00 68.44 86 PHE A CA 1
ATOM 721 C C . PHE A 1 86 ? -19.027 -9.996 20.516 1.00 68.44 86 PHE A C 1
ATOM 723 O O . PHE A 1 86 ? -18.202 -10.028 19.605 1.00 68.44 86 PHE A O 1
ATOM 730 N N . VAL A 1 87 ? -20.300 -9.652 20.294 1.00 77.00 87 VAL A N 1
ATOM 731 C CA . VAL A 1 87 ? -20.851 -9.360 18.958 1.00 77.00 87 VAL A CA 1
ATOM 732 C C . VAL A 1 87 ? -20.237 -8.096 18.321 1.00 77.00 87 VAL A C 1
ATOM 734 O O . VAL A 1 87 ? -19.753 -8.193 17.190 1.00 77.00 87 VAL A O 1
ATOM 737 N N . PRO A 1 88 ? -20.193 -6.924 18.990 1.00 76.25 88 PRO A N 1
ATOM 738 C CA . PRO A 1 88 ? -19.586 -5.720 18.413 1.00 76.25 88 PRO A CA 1
ATOM 739 C C . PRO A 1 88 ? -18.070 -5.839 18.185 1.00 76.25 88 PRO A C 1
ATOM 741 O O . PRO A 1 88 ? -17.573 -5.308 17.191 1.00 76.25 88 PRO A O 1
ATOM 744 N N . THR A 1 89 ? -17.341 -6.603 19.007 1.00 74.94 89 THR A N 1
ATOM 745 C CA . THR A 1 89 ? -15.920 -6.913 18.767 1.00 74.94 89 THR A CA 1
ATOM 746 C C . THR A 1 89 ? -15.703 -7.665 17.454 1.00 74.94 89 THR A C 1
ATOM 748 O O . THR A 1 89 ? -14.835 -7.298 16.657 1.00 74.94 89 THR A O 1
ATOM 751 N N . VAL A 1 90 ? -16.501 -8.708 17.198 1.00 82.12 90 VAL A N 1
ATOM 752 C CA . VAL A 1 90 ? -16.393 -9.498 15.962 1.00 82.12 90 VAL A CA 1
ATOM 753 C C . VAL A 1 90 ? -16.711 -8.635 14.743 1.00 82.12 90 VAL A C 1
ATOM 755 O O . VAL A 1 90 ? -15.993 -8.702 13.744 1.00 82.12 90 VAL A O 1
ATOM 758 N N . LEU A 1 91 ? -17.731 -7.778 14.822 1.00 80.81 91 LEU A N 1
ATOM 759 C CA . LEU A 1 91 ? -18.071 -6.852 13.739 1.00 80.81 91 LEU A CA 1
ATOM 760 C C . LEU A 1 91 ? -16.933 -5.857 13.462 1.00 80.81 91 LEU A C 1
ATOM 762 O O . LEU A 1 91 ? -16.531 -5.718 12.307 1.00 80.81 91 LEU A O 1
ATOM 766 N N . TYR A 1 92 ? -16.352 -5.236 14.496 1.00 78.50 92 TYR A N 1
ATOM 767 C CA . TYR A 1 92 ? -15.211 -4.316 14.359 1.00 78.50 92 TYR A CA 1
ATOM 768 C C . TYR A 1 92 ? -14.032 -4.967 13.628 1.00 78.50 92 TYR A C 1
ATOM 770 O O . TYR A 1 92 ? -13.474 -4.397 12.681 1.00 78.50 92 TYR A O 1
ATOM 778 N N . PHE A 1 93 ? -13.664 -6.180 14.047 1.00 80.25 93 PHE A N 1
ATOM 779 C CA . PHE A 1 93 ? -12.536 -6.897 13.463 1.00 80.25 93 PHE A CA 1
ATOM 780 C C . PHE A 1 93 ? -12.818 -7.296 12.011 1.00 80.25 93 PHE A C 1
ATOM 782 O O . PHE A 1 93 ? -11.952 -7.153 11.150 1.00 80.25 93 PHE A O 1
ATOM 789 N N . SER A 1 94 ? -14.052 -7.713 11.719 1.00 84.12 94 SER A N 1
ATOM 790 C CA . SER A 1 94 ? -14.495 -8.079 10.369 1.00 84.12 94 SER A CA 1
ATOM 791 C C . SER A 1 94 ? -14.422 -6.895 9.399 1.00 84.12 94 SER A C 1
ATOM 793 O O . SER A 1 94 ? -13.851 -7.020 8.316 1.00 84.12 94 SER A O 1
ATOM 795 N N . TYR A 1 95 ? -14.943 -5.727 9.792 1.00 80.38 95 TYR A N 1
ATOM 796 C CA . TYR A 1 95 ? -14.888 -4.515 8.968 1.00 80.38 95 TYR A CA 1
ATOM 797 C C . TYR A 1 95 ? -13.451 -4.030 8.754 1.00 80.38 95 TYR A C 1
ATOM 799 O O . TYR A 1 95 ? -13.061 -3.724 7.625 1.00 80.38 95 TYR A O 1
ATOM 807 N N . SER A 1 96 ? -12.639 -4.030 9.812 1.00 81.56 96 SER A N 1
ATOM 808 C CA . SER A 1 96 ? -11.231 -3.627 9.733 1.00 81.56 96 SER A CA 1
ATOM 809 C C . SER A 1 96 ? -10.412 -4.570 8.840 1.00 81.56 96 SER A C 1
ATOM 811 O O . SER A 1 96 ? -9.595 -4.110 8.040 1.00 81.56 96 SER A O 1
ATOM 813 N N . ALA A 1 97 ? -10.668 -5.881 8.909 1.00 81.88 97 ALA A N 1
ATOM 814 C CA . ALA A 1 97 ? -10.029 -6.870 8.047 1.00 81.88 97 ALA A CA 1
ATOM 815 C C . ALA A 1 97 ? -10.431 -6.696 6.573 1.00 81.88 97 ALA A C 1
ATOM 817 O O . ALA A 1 97 ? -9.562 -6.694 5.701 1.00 81.88 97 ALA A O 1
ATOM 818 N N . LEU A 1 98 ? -11.719 -6.484 6.279 1.00 85.38 98 LEU A N 1
ATOM 819 C CA . LEU A 1 98 ? -12.196 -6.233 4.912 1.00 85.38 98 LEU A CA 1
ATOM 820 C C . LEU A 1 98 ? -11.573 -4.967 4.307 1.00 85.38 98 LEU A C 1
ATOM 822 O O . LEU A 1 98 ? -11.140 -4.982 3.150 1.00 85.38 98 LEU A O 1
ATOM 826 N N . MET A 1 99 ? -11.471 -3.889 5.090 1.00 82.38 99 MET A N 1
ATOM 827 C CA . MET A 1 99 ? -10.796 -2.660 4.663 1.00 82.38 99 MET A CA 1
ATOM 828 C C . MET A 1 99 ? -9.311 -2.903 4.364 1.00 82.38 99 MET A C 1
ATOM 830 O O . MET A 1 99 ? -8.827 -2.499 3.305 1.00 82.38 99 MET A O 1
ATOM 834 N N . ALA A 1 100 ? -8.596 -3.605 5.249 1.00 85.31 100 ALA A N 1
ATOM 835 C CA . ALA A 1 100 ? -7.180 -3.913 5.061 1.00 85.31 100 ALA A CA 1
ATOM 836 C C . ALA A 1 100 ? -6.935 -4.804 3.829 1.00 85.31 100 ALA A C 1
ATOM 838 O O . ALA A 1 100 ? -6.028 -4.526 3.046 1.00 85.31 100 ALA A O 1
ATOM 839 N N . ILE A 1 101 ? -7.767 -5.827 3.608 1.00 85.31 101 ILE A N 1
ATOM 840 C CA . ILE A 1 101 ? -7.675 -6.715 2.438 1.00 85.31 101 ILE A CA 1
ATOM 841 C C . ILE A 1 101 ? -7.906 -5.929 1.144 1.00 85.31 101 ILE A C 1
ATOM 843 O O . ILE A 1 101 ? -7.136 -6.057 0.193 1.00 85.31 101 ILE A O 1
ATOM 847 N N . THR A 1 102 ? -8.925 -5.070 1.107 1.00 85.94 102 THR A N 1
ATOM 848 C CA . THR A 1 102 ? -9.214 -4.238 -0.073 1.00 85.94 102 THR A CA 1
ATOM 849 C C . THR A 1 102 ? -8.046 -3.298 -0.381 1.00 85.94 102 THR A C 1
ATOM 851 O O . THR A 1 102 ? -7.623 -3.175 -1.532 1.00 85.94 102 THR A O 1
ATOM 854 N N . PHE A 1 103 ? -7.463 -2.687 0.655 1.00 83.06 103 PHE A N 1
ATOM 855 C CA . PHE A 1 103 ? -6.295 -1.820 0.519 1.00 83.06 103 PHE A CA 1
ATOM 856 C C . PHE A 1 103 ? -5.043 -2.580 0.054 1.00 83.06 103 PHE A C 1
ATOM 858 O O . PHE A 1 103 ? -4.270 -2.063 -0.759 1.00 83.06 103 PHE A O 1
ATOM 865 N N . TRP A 1 104 ? -4.867 -3.827 0.504 1.00 84.44 104 TRP A N 1
ATOM 866 C CA . TRP A 1 104 ? -3.815 -4.717 0.014 1.00 84.44 104 TRP A CA 1
ATOM 867 C C . TRP A 1 104 ? -3.981 -4.962 -1.482 1.00 84.44 104 TRP A C 1
ATOM 869 O O . TRP A 1 104 ? -3.041 -4.741 -2.238 1.00 84.44 104 TRP A O 1
ATOM 879 N N . PHE A 1 105 ? -5.163 -5.373 -1.946 1.00 85.75 105 PHE A N 1
ATOM 880 C CA . PHE A 1 105 ? -5.378 -5.644 -3.370 1.00 85.75 105 PHE A CA 1
ATOM 881 C C . PHE A 1 105 ? -5.164 -4.400 -4.244 1.00 85.75 105 PHE A C 1
ATOM 883 O O . PHE A 1 105 ? -4.530 -4.493 -5.298 1.00 85.75 105 PHE A O 1
ATOM 890 N N . LEU A 1 106 ? -5.617 -3.226 -3.798 1.00 85.62 106 LEU A N 1
ATOM 891 C CA . LEU A 1 106 ? -5.387 -1.957 -4.496 1.00 85.62 106 LEU A CA 1
ATOM 892 C C . LEU A 1 106 ? -3.893 -1.624 -4.617 1.00 85.62 106 LEU A C 1
ATOM 894 O O . LEU A 1 106 ? -3.386 -1.434 -5.719 1.00 85.62 106 LEU A O 1
ATOM 898 N N . THR A 1 107 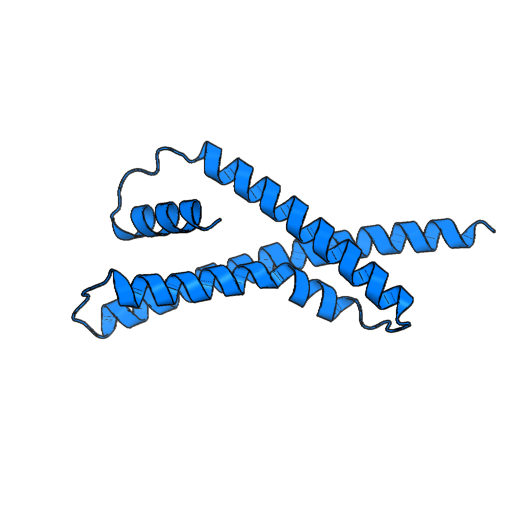? -3.155 -1.603 -3.509 1.00 85.00 107 THR A N 1
ATOM 899 C CA . THR A 1 107 ? -1.713 -1.279 -3.533 1.00 85.00 107 THR A CA 1
ATOM 900 C C . THR A 1 107 ? -0.873 -2.375 -4.206 1.00 85.00 107 THR A C 1
ATOM 902 O O . THR A 1 107 ? 0.095 -2.091 -4.918 1.00 85.00 107 THR A O 1
ATOM 905 N N . GLY A 1 108 ? -1.285 -3.635 -4.065 1.00 84.50 108 GLY A N 1
ATOM 906 C CA . GLY A 1 108 ? -0.734 -4.805 -4.748 1.00 84.50 108 GLY A CA 1
ATOM 907 C C . GLY A 1 108 ? -0.811 -4.688 -6.271 1.00 84.50 108 GLY A C 1
ATOM 908 O O . GLY A 1 108 ? 0.201 -4.805 -6.961 1.00 84.50 108 GLY A O 1
ATOM 909 N N . THR A 1 109 ? -2.003 -4.410 -6.806 1.00 84.94 109 THR A N 1
ATOM 910 C CA . THR A 1 109 ? -2.237 -4.308 -8.260 1.00 84.94 109 THR A CA 1
ATOM 911 C C . THR A 1 109 ? -1.502 -3.130 -8.895 1.00 84.94 109 THR A C 1
ATOM 913 O O . THR A 1 109 ? -0.910 -3.289 -9.965 1.00 84.94 109 THR A O 1
ATOM 916 N N . ILE A 1 110 ? -1.462 -1.973 -8.228 1.00 86.50 110 ILE A N 1
ATOM 917 C CA . ILE A 1 110 ? -0.754 -0.789 -8.732 1.00 86.50 110 ILE A CA 1
ATOM 918 C C . ILE A 1 110 ? 0.761 -1.026 -8.777 1.00 86.50 110 ILE A C 1
ATOM 920 O O . ILE A 1 110 ? 1.404 -0.759 -9.797 1.00 86.50 110 ILE A O 1
ATOM 924 N N . GLY A 1 111 ? 1.332 -1.581 -7.702 1.00 84.56 111 GLY A N 1
ATOM 925 C CA . GLY A 1 111 ? 2.755 -1.922 -7.649 1.00 84.56 111 GLY A CA 1
ATOM 926 C C . GLY A 1 111 ? 3.149 -2.959 -8.700 1.00 84.56 111 GLY A C 1
ATOM 927 O O . GLY A 1 111 ? 4.204 -2.830 -9.327 1.00 84.56 111 GLY A O 1
ATOM 928 N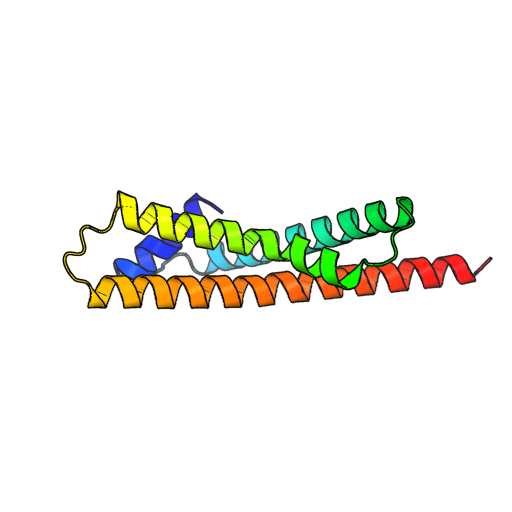 N . PHE A 1 112 ? 2.277 -3.938 -8.948 1.00 82.06 112 PHE A N 1
ATOM 929 C CA . PHE A 1 112 ? 2.473 -4.956 -9.972 1.00 82.06 112 PHE A CA 1
ATOM 930 C C . PHE A 1 112 ? 2.450 -4.367 -11.400 1.00 82.06 112 PHE A C 1
ATOM 932 O O . PHE A 1 112 ? 3.354 -4.625 -12.201 1.00 82.06 112 PHE A O 1
ATOM 939 N N . TYR A 1 113 ? 1.464 -3.516 -11.713 1.00 84.44 113 TYR A N 1
ATOM 940 C CA . TYR A 1 113 ? 1.349 -2.882 -13.032 1.00 84.44 113 TYR A CA 1
ATOM 941 C C . TYR A 1 113 ? 2.520 -1.931 -13.328 1.00 84.44 113 TYR A C 1
ATOM 943 O O . TYR A 1 113 ? 3.042 -1.912 -14.445 1.00 84.44 113 TYR A O 1
ATOM 951 N N . SER A 1 114 ? 2.981 -1.183 -12.319 1.00 82.88 114 SER A N 1
ATOM 952 C CA . SER A 1 114 ? 4.137 -0.286 -12.444 1.00 82.88 114 SER A CA 1
ATOM 953 C C . SER A 1 114 ? 5.424 -1.048 -12.787 1.00 82.88 114 SER A C 1
ATOM 955 O O . SER A 1 114 ? 6.106 -0.709 -13.759 1.00 82.88 114 SER A O 1
ATOM 957 N N . SER A 1 115 ? 5.711 -2.142 -12.072 1.00 82.25 115 SER A N 1
ATOM 958 C CA . SER A 1 115 ? 6.870 -2.999 -12.354 1.00 82.25 115 SER A CA 1
ATOM 959 C C . SER A 1 115 ? 6.793 -3.659 -13.732 1.00 82.25 115 SER A C 1
ATOM 961 O O . SER A 1 115 ? 7.800 -3.726 -14.436 1.00 82.25 115 SER A O 1
ATOM 963 N N . TYR A 1 116 ? 5.603 -4.097 -14.164 1.00 81.00 116 TYR A N 1
ATOM 964 C CA . TYR A 1 116 ? 5.398 -4.656 -15.505 1.00 81.00 116 TYR A CA 1
ATOM 965 C C . TYR A 1 116 ? 5.705 -3.631 -16.608 1.00 81.00 116 TYR A C 1
ATOM 967 O O . TYR A 1 116 ? 6.420 -3.937 -17.568 1.00 81.00 116 TYR A O 1
ATOM 975 N N . ALA A 1 117 ? 5.209 -2.398 -16.462 1.00 81.81 117 ALA A N 1
ATOM 976 C CA . ALA A 1 117 ? 5.481 -1.317 -17.406 1.00 81.81 117 ALA A CA 1
ATOM 977 C C . ALA A 1 117 ? 6.982 -0.984 -17.479 1.00 81.81 117 ALA A C 1
ATOM 979 O O . ALA A 1 117 ? 7.516 -0.785 -18.573 1.00 81.81 117 ALA A O 1
ATOM 980 N N . PHE A 1 118 ? 7.673 -0.979 -16.337 1.00 80.94 118 PHE A N 1
ATOM 981 C CA . PHE A 1 118 ? 9.116 -0.752 -16.258 1.00 80.94 118 PHE A CA 1
ATOM 982 C C . PHE A 1 118 ? 9.930 -1.858 -16.949 1.00 80.94 118 PHE A C 1
ATOM 984 O O . PHE A 1 118 ? 10.786 -1.567 -17.785 1.00 80.94 118 PHE A O 1
ATOM 991 N N . LEU A 1 119 ? 9.617 -3.129 -16.688 1.00 78.81 119 LEU A N 1
ATOM 992 C CA . LEU A 1 119 ? 10.277 -4.268 -17.336 1.00 78.81 119 LEU A CA 1
ATOM 993 C C . LEU A 1 119 ? 10.117 -4.242 -18.855 1.00 78.81 119 LEU A C 1
ATOM 995 O O . LEU A 1 119 ? 11.088 -4.438 -19.584 1.00 78.81 119 LEU A O 1
ATOM 999 N N . ARG A 1 120 ? 8.913 -3.930 -19.347 1.00 79.19 120 ARG A N 1
ATOM 1000 C CA . ARG A 1 120 ? 8.666 -3.794 -20.788 1.00 79.19 120 ARG A CA 1
ATOM 1001 C C . ARG A 1 120 ? 9.532 -2.699 -21.419 1.00 79.19 120 ARG A C 1
ATOM 1003 O O . ARG A 1 120 ? 9.961 -2.864 -22.557 1.00 79.19 120 ARG A O 1
ATOM 1010 N N . ARG A 1 121 ? 9.806 -1.604 -20.700 1.00 80.06 121 ARG A N 1
ATOM 1011 C CA . ARG A 1 121 ? 10.695 -0.528 -21.169 1.00 80.06 121 ARG A CA 1
ATOM 1012 C C . ARG A 1 121 ? 12.158 -0.970 -21.226 1.00 80.06 121 ARG A C 1
ATOM 1014 O O . ARG A 1 121 ? 12.798 -0.716 -22.240 1.00 80.06 121 ARG A O 1
ATOM 1021 N N . ILE A 1 122 ? 12.661 -1.668 -20.205 1.00 82.00 122 ILE A N 1
ATOM 1022 C CA . ILE A 1 122 ? 14.046 -2.178 -20.188 1.00 82.00 122 ILE A CA 1
ATOM 1023 C C . ILE A 1 122 ? 14.277 -3.189 -21.315 1.00 82.00 122 ILE A C 1
ATOM 1025 O O . ILE A 1 122 ? 15.212 -3.036 -22.096 1.00 82.00 122 ILE A O 1
ATOM 1029 N N . TYR A 1 123 ? 13.411 -4.198 -21.448 1.00 74.62 123 TYR A N 1
ATOM 1030 C CA . TYR A 1 123 ? 13.581 -5.228 -22.478 1.00 74.62 123 TYR A CA 1
ATOM 1031 C C . TYR A 1 123 ? 13.422 -4.693 -23.906 1.00 74.62 123 TYR A C 1
ATOM 1033 O O . TYR A 1 123 ? 14.005 -5.253 -24.831 1.00 74.62 123 TYR A O 1
ATOM 1041 N N . ALA A 1 124 ? 12.647 -3.621 -24.100 1.00 74.38 124 ALA A N 1
ATOM 1042 C CA . ALA A 1 124 ? 12.554 -2.947 -25.391 1.00 74.38 124 ALA A CA 1
ATOM 1043 C C . ALA A 1 124 ? 13.836 -2.174 -25.739 1.00 74.38 124 ALA A C 1
ATOM 1045 O O . ALA A 1 124 ? 14.217 -2.160 -26.901 1.00 74.38 124 ALA A O 1
ATOM 1046 N N . ALA A 1 125 ? 14.504 -1.565 -24.753 1.00 73.88 125 ALA A N 1
ATOM 1047 C CA . ALA A 1 125 ? 15.754 -0.834 -24.965 1.00 73.88 125 ALA A CA 1
ATOM 1048 C C . ALA A 1 125 ? 16.942 -1.767 -25.261 1.00 73.88 125 ALA A C 1
ATOM 1050 O O . ALA A 1 125 ? 17.768 -1.449 -26.104 1.00 73.88 125 ALA A O 1
ATOM 1051 N N . VAL A 1 126 ? 16.993 -2.940 -24.621 1.00 66.75 126 VAL A N 1
ATOM 1052 C CA . VAL A 1 126 ? 18.081 -3.925 -24.795 1.00 66.75 126 VAL A CA 1
ATOM 1053 C C . VAL A 1 126 ? 18.070 -4.606 -26.171 1.00 66.75 126 VAL A C 1
ATOM 1055 O O . VAL A 1 126 ? 19.087 -5.129 -26.597 1.00 66.75 126 VAL A O 1
ATOM 1058 N N . LYS A 1 127 ? 16.943 -4.607 -26.892 1.00 54.56 127 LYS A N 1
ATOM 1059 C CA . LYS A 1 127 ? 16.823 -5.268 -28.206 1.00 54.56 127 LYS A CA 1
ATOM 1060 C C . LYS A 1 127 ? 17.291 -4.417 -29.396 1.00 54.56 127 LYS A C 1
ATOM 1062 O O . LYS A 1 127 ? 17.077 -4.837 -30.530 1.00 54.56 127 LYS A O 1
ATOM 1067 N N . ILE A 1 128 ? 17.831 -3.223 -29.145 1.00 50.56 128 ILE A N 1
ATOM 1068 C CA . ILE A 1 128 ? 18.208 -2.250 -30.185 1.00 50.56 128 ILE A CA 1
ATOM 1069 C C . ILE A 1 128 ? 19.729 -2.261 -30.468 1.00 50.56 128 ILE A C 1
ATOM 1071 O O . ILE A 1 128 ? 20.148 -1.614 -31.421 1.00 50.56 128 ILE A O 1
ATOM 1075 N N . ASP A 1 129 ? 20.528 -3.049 -29.737 1.00 39.53 129 ASP A N 1
ATOM 1076 C CA . ASP A 1 129 ? 21.933 -3.358 -30.073 1.00 39.53 129 ASP A CA 1
ATOM 1077 C C . ASP A 1 129 ? 22.101 -4.820 -30.522 1.00 39.53 129 ASP A C 1
ATOM 1079 O O . ASP A 1 129 ? 21.526 -5.718 -29.858 1.00 39.53 129 ASP A O 1
#

Nearest PDB structures (foldseek):
  5oy0-assembly1_L  TM=3.264E-01  e=3.241E+00  Synechocystis sp. PCC 6803
  3g4x-assembly1_A  TM=3.288E-01  e=5.998E+00  Streptomyces coelicolor
  8vu3-assembly1_l  TM=3.020E-01  e=8.874E+00  Parathermosynechococcus lividus

Sequence (129 aa):
MFIELFFIFSAIWENQFYYLFGFLFIVCMILVISTAQISVVATYFMLCAENYRWWWKSFIVSGGSAVYVMAYSIFYYNTKLDIEGFVPTVLYFSYSALMAITFWFLTGTIGFYSSYAFLRRIYAAVKID

Mean predicted aligned error: 9.07 Å